Protein AF-A0A821T383-F1 (afdb_monomer)

Foldseek 3Di:
DDPQPPDFWKKKAFPPLDDDPQVQQVVQLCVVPVPFQWDDKDADPDPVRRRIITTDGRDPVNLVLVVDPVSDDCDGVNTGIDIDRDDDDDPPDDDDDPPDDPPDDCVVCVVVCCVVVVPDPDDDDDDDPPDDPPPDDDD

pLDDT: mean 77.71, std 17.03, range [34.53, 95.56]

Mean predicted aligned error: 12.92 Å

Solvent-accessible surface area (backbone atoms only — not comparable to full-atom values): 9132 Å² total; per-residue (Å²): 132,86,83,72,68,90,66,80,48,36,37,37,36,38,57,92,72,49,78,77,56,51,66,56,46,48,52,46,52,35,69,77,36,78,79,50,50,59,88,49,54,46,61,39,88,48,82,94,42,46,60,29,33,36,37,36,52,69,45,70,68,34,47,56,46,68,71,40,77,89,66,54,73,84,51,57,84,87,34,52,67,47,78,47,75,58,90,76,79,66,86,73,89,67,84,84,79,79,89,70,60,85,88,62,52,66,81,74,43,45,61,63,47,34,74,77,37,78,86,58,90,77,84,80,89,81,80,76,98,80,68,85,82,79,76,76,79,89,129

Structure (mmCIF, N/CA/C/O backbone):
data_AF-A0A821T383-F1
#
_entry.id   AF-A0A821T383-F1
#
loop_
_atom_site.group_PDB
_atom_site.id
_atom_site.type_symbol
_atom_site.label_atom_id
_atom_site.label_alt_id
_atom_site.label_comp_id
_atom_site.label_asym_id
_atom_site.label_entity_id
_atom_site.label_seq_id
_atom_site.pdbx_PDB_ins_code
_atom_site.Cartn_x
_atom_site.Cartn_y
_atom_site.Cartn_z
_atom_site.occupancy
_atom_site.B_iso_or_equiv
_atom_site.auth_seq_id
_atom_site.auth_comp_id
_atom_site.auth_asym_id
_atom_site.auth_atom_id
_atom_site.pdbx_PDB_model_num
ATOM 1 N N . ARG A 1 1 ? 21.942 4.041 16.023 1.00 35.72 1 ARG A N 1
ATOM 2 C CA . ARG A 1 1 ? 21.591 4.640 14.710 1.00 35.72 1 ARG A CA 1
ATOM 3 C C . ARG A 1 1 ? 20.507 3.757 14.103 1.00 35.72 1 ARG A C 1
ATOM 5 O O . ARG A 1 1 ? 20.810 2.622 13.777 1.00 35.72 1 ARG A O 1
ATOM 12 N N . ASN A 1 2 ? 19.254 4.218 14.067 1.00 36.50 2 ASN A N 1
ATOM 13 C CA . ASN A 1 2 ? 18.142 3.433 13.524 1.00 36.50 2 ASN A CA 1
ATOM 14 C C . ASN A 1 2 ? 18.294 3.332 12.004 1.00 36.50 2 ASN A C 1
ATOM 16 O O . ASN A 1 2 ? 18.066 4.320 11.308 1.00 36.50 2 ASN A O 1
ATOM 20 N N . ASN A 1 3 ? 18.670 2.152 11.507 1.00 41.50 3 ASN A N 1
ATOM 21 C CA . ASN A 1 3 ? 18.462 1.771 10.112 1.00 41.50 3 ASN A CA 1
ATOM 22 C C . ASN A 1 3 ? 16.950 1.718 9.877 1.00 41.50 3 ASN A C 1
ATOM 24 O O . ASN A 1 3 ? 16.329 0.668 10.006 1.00 41.50 3 ASN A O 1
ATOM 28 N N . ARG A 1 4 ? 16.331 2.867 9.596 1.00 53.72 4 ARG A N 1
ATOM 29 C CA . ARG A 1 4 ? 14.966 2.882 9.077 1.00 53.72 4 ARG A CA 1
ATOM 30 C C . ARG A 1 4 ? 15.043 2.290 7.678 1.00 53.72 4 ARG A C 1
ATOM 32 O O . ARG A 1 4 ? 15.594 2.908 6.773 1.00 53.72 4 ARG A O 1
ATOM 39 N N . LEU A 1 5 ? 14.560 1.061 7.540 1.00 58.91 5 LEU A N 1
ATOM 40 C CA . LEU A 1 5 ? 14.316 0.431 6.253 1.00 58.91 5 LEU A CA 1
ATOM 41 C C . LEU A 1 5 ? 13.499 1.410 5.394 1.00 58.91 5 LEU A C 1
ATOM 43 O O . LEU A 1 5 ? 12.378 1.770 5.744 1.00 58.91 5 LEU A O 1
ATOM 47 N N . HIS A 1 6 ? 14.088 1.890 4.297 1.00 71.00 6 HIS A N 1
ATOM 48 C CA . HIS A 1 6 ? 13.421 2.772 3.336 1.00 71.00 6 HIS A CA 1
ATOM 49 C C . HIS A 1 6 ? 12.532 1.936 2.409 1.00 71.00 6 HIS A C 1
ATOM 51 O O . HIS A 1 6 ? 12.801 1.801 1.217 1.00 71.00 6 HIS A O 1
ATOM 57 N N . LEU A 1 7 ? 11.502 1.320 2.984 1.00 83.12 7 LEU A N 1
ATOM 58 C CA . LEU A 1 7 ? 10.514 0.544 2.245 1.00 83.12 7 LEU A CA 1
ATOM 59 C C . LEU A 1 7 ? 9.441 1.493 1.694 1.00 83.12 7 LEU A C 1
ATOM 61 O O . LEU A 1 7 ? 9.017 2.411 2.405 1.00 83.12 7 LEU A O 1
ATOM 65 N N . PRO A 1 8 ? 9.010 1.327 0.432 1.00 88.00 8 PRO A N 1
ATOM 66 C CA . PRO A 1 8 ? 7.968 2.174 -0.128 1.00 88.00 8 PRO A CA 1
ATOM 67 C C . PRO A 1 8 ? 6.623 1.887 0.563 1.00 88.00 8 PRO A C 1
ATOM 69 O O . PRO A 1 8 ? 6.370 0.747 0.951 1.00 88.00 8 PRO A O 1
ATOM 72 N N . PRO A 1 9 ? 5.746 2.889 0.722 1.00 91.88 9 PRO A N 1
ATOM 73 C CA . PRO A 1 9 ? 4.485 2.702 1.426 1.00 91.88 9 PRO A CA 1
ATOM 74 C C . PRO A 1 9 ? 3.458 1.928 0.600 1.00 91.88 9 PRO A C 1
ATOM 76 O O . PRO A 1 9 ? 3.441 1.995 -0.633 1.00 91.88 9 PRO A O 1
ATOM 79 N N . PHE A 1 10 ? 2.534 1.284 1.306 1.00 93.56 10 PHE A N 1
ATOM 80 C CA . PHE A 1 10 ? 1.263 0.833 0.750 1.00 93.56 10 PHE A CA 1
ATOM 81 C C . PHE A 1 10 ? 0.288 2.005 0.747 1.00 93.56 10 PHE A C 1
ATOM 83 O O . PHE A 1 10 ? 0.249 2.794 1.692 1.00 93.56 10 PHE A O 1
ATOM 90 N N . LYS A 1 11 ? -0.489 2.138 -0.325 1.00 94.69 11 LYS A N 1
ATOM 91 C CA . LYS A 1 11 ? -1.481 3.207 -0.461 1.00 94.69 11 LYS A CA 1
ATOM 92 C C . LYS A 1 11 ? -2.857 2.637 -0.157 1.00 94.69 11 LYS A C 1
ATOM 94 O O . LYS A 1 11 ? -3.244 1.653 -0.779 1.00 94.69 11 LYS A O 1
ATOM 99 N N . ILE A 1 12 ? -3.579 3.255 0.767 1.00 95.12 12 ILE A N 1
ATOM 100 C CA . ILE A 1 12 ? -4.937 2.870 1.147 1.00 95.12 12 ILE A CA 1
ATOM 101 C C . ILE A 1 12 ? -5.873 4.021 0.795 1.00 95.12 12 ILE A C 1
ATOM 103 O O . ILE A 1 12 ? -5.647 5.162 1.195 1.00 95.12 12 ILE A O 1
ATOM 107 N N . GLU A 1 13 ? 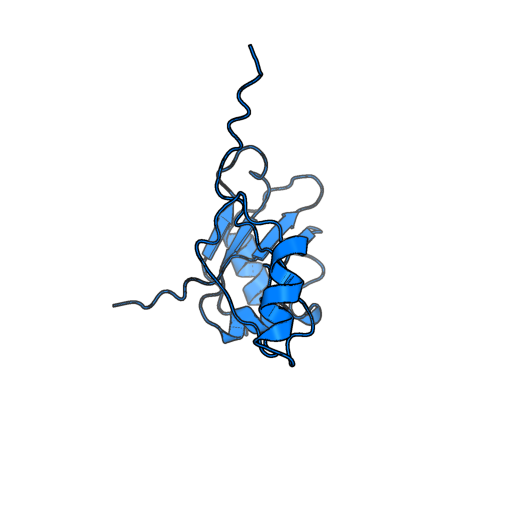-6.921 3.714 0.044 1.00 94.81 13 GLU A N 1
ATOM 108 C CA . GLU A 1 13 ? -7.976 4.648 -0.332 1.00 94.81 13 GLU A CA 1
ATOM 109 C C . GLU A 1 13 ? -9.296 4.144 0.229 1.00 94.81 13 GLU A C 1
ATOM 111 O O . GLU A 1 13 ? -9.766 3.074 -0.151 1.00 94.81 13 GLU A O 1
ATOM 116 N N . PHE A 1 14 ? -9.887 4.906 1.142 1.00 93.69 14 PHE A N 1
ATOM 117 C CA . PHE A 1 14 ? -11.203 4.589 1.682 1.00 93.69 14 PHE A CA 1
ATOM 118 C C . PHE A 1 14 ? -12.291 4.999 0.693 1.00 93.69 14 PHE A C 1
ATOM 120 O O . PHE A 1 14 ? -12.220 6.062 0.062 1.00 93.69 14 PHE A O 1
ATOM 127 N N . GLU A 1 15 ? -13.315 4.160 0.564 1.00 89.00 15 GLU A N 1
ATOM 128 C CA . GLU A 1 15 ? -14.471 4.479 -0.266 1.00 89.00 15 GLU A CA 1
ATOM 129 C C . GLU A 1 15 ? -15.190 5.737 0.248 1.00 89.00 15 GLU A C 1
ATOM 131 O O . GLU A 1 15 ? -15.100 6.115 1.419 1.00 89.00 15 GLU A O 1
ATOM 136 N N . ASN A 1 16 ? -15.899 6.425 -0.651 1.00 84.62 16 ASN A N 1
ATOM 137 C CA . ASN A 1 16 ? -16.626 7.666 -0.352 1.00 84.62 16 ASN A CA 1
ATOM 138 C C . ASN A 1 16 ? -15.753 8.806 0.210 1.00 84.62 16 ASN A C 1
ATOM 140 O O . ASN A 1 16 ? -16.272 9.704 0.869 1.00 84.62 16 ASN A O 1
ATOM 144 N N . GLN A 1 17 ? -14.439 8.786 -0.054 1.00 78.56 17 GLN A N 1
ATOM 145 C CA . GLN A 1 17 ? -13.484 9.823 0.369 1.00 78.56 17 GLN A CA 1
ATOM 146 C C . GLN A 1 17 ? -13.451 10.061 1.888 1.00 78.56 17 GLN A C 1
ATOM 148 O O . GLN A 1 17 ? -13.085 11.143 2.352 1.00 78.56 17 GLN A O 1
ATOM 153 N N . GLN A 1 18 ? -13.825 9.052 2.674 1.00 85.56 18 GLN A N 1
ATOM 154 C CA . GLN A 1 18 ? -13.761 9.143 4.123 1.00 85.56 18 GLN A CA 1
ATOM 155 C C . GLN A 1 18 ? -12.311 9.135 4.614 1.00 85.56 18 GLN A C 1
ATOM 157 O O . GLN A 1 18 ? -11.414 8.577 3.984 1.00 85.56 18 GLN A O 1
ATOM 162 N N . LYS A 1 19 ? -12.081 9.782 5.758 1.00 90.62 19 LYS A N 1
ATOM 163 C CA . LYS A 1 19 ? -10.751 9.956 6.351 1.00 90.62 19 LYS A CA 1
ATOM 164 C C . LYS A 1 19 ? -10.754 9.573 7.823 1.00 90.62 19 LYS A C 1
ATOM 166 O O . LYS A 1 19 ? -10.763 10.461 8.680 1.00 90.62 19 LYS A O 1
ATOM 171 N N . PRO A 1 20 ? -10.776 8.269 8.143 1.00 93.19 20 PRO A N 1
ATOM 172 C CA . PRO A 1 20 ? -10.607 7.841 9.521 1.00 93.19 20 PRO A CA 1
ATOM 173 C C . PRO A 1 20 ? -9.262 8.348 10.077 1.00 93.19 20 PRO A C 1
ATOM 175 O O . PRO A 1 20 ? -8.276 8.427 9.333 1.00 93.19 20 PRO A O 1
ATOM 178 N N . PRO A 1 21 ? -9.187 8.695 11.372 1.00 94.94 21 PRO A N 1
ATOM 179 C CA . PRO A 1 21 ? -7.935 9.080 12.008 1.00 94.94 21 PRO A CA 1
ATOM 180 C C . PRO A 1 21 ? -6.849 8.013 11.825 1.00 94.94 21 PRO A C 1
ATOM 182 O O . PRO A 1 21 ? -7.089 6.828 12.048 1.00 94.94 21 PRO A O 1
ATOM 185 N N . GLU A 1 22 ? -5.633 8.441 11.488 1.00 94.56 22 GLU A N 1
ATOM 186 C CA . GLU A 1 22 ? -4.487 7.564 11.187 1.00 94.56 22 GLU A CA 1
ATOM 187 C C . GLU A 1 22 ? -4.227 6.545 12.308 1.00 94.56 22 GLU A C 1
ATOM 189 O O . GLU A 1 22 ? -3.998 5.363 12.057 1.00 94.56 22 GLU A O 1
ATOM 194 N N . ILE A 1 23 ? -4.348 6.988 13.564 1.00 94.62 23 ILE A N 1
ATOM 195 C CA . ILE A 1 23 ? -4.173 6.134 14.742 1.00 94.62 23 ILE A CA 1
ATOM 196 C C . ILE A 1 23 ? -5.261 5.060 14.872 1.00 94.62 23 ILE A C 1
ATOM 198 O O . ILE A 1 23 ? -4.975 3.953 15.319 1.00 94.62 23 ILE A O 1
ATOM 202 N N . GLN A 1 24 ? -6.501 5.354 14.468 1.00 94.75 24 GLN A N 1
ATOM 203 C CA . GLN A 1 24 ? -7.584 4.367 14.495 1.00 94.75 24 GLN A CA 1
ATOM 204 C C . GLN A 1 24 ? -7.347 3.285 13.444 1.00 94.75 24 GLN A C 1
ATOM 206 O O . GLN A 1 24 ? -7.509 2.108 13.751 1.00 94.75 24 GLN A O 1
ATOM 211 N N . VAL A 1 25 ? -6.887 3.680 12.254 1.00 94.88 25 VAL A N 1
ATOM 212 C CA . VAL A 1 25 ? -6.517 2.750 11.179 1.00 94.88 25 VAL A CA 1
ATOM 213 C C . VAL A 1 25 ? -5.393 1.817 11.629 1.00 94.88 25 VAL A C 1
ATOM 215 O O . VAL A 1 25 ? -5.507 0.603 11.480 1.00 94.88 25 VAL A O 1
ATOM 218 N N . LEU A 1 26 ? -4.330 2.369 12.228 1.00 94.50 26 LEU A N 1
ATOM 219 C CA . LEU A 1 26 ? -3.214 1.579 12.757 1.00 94.50 26 LEU A CA 1
ATOM 220 C C . LEU A 1 26 ? -3.676 0.589 13.831 1.00 94.50 26 LEU A C 1
ATOM 222 O O . LEU A 1 26 ? -3.359 -0.596 13.750 1.00 94.50 26 LEU A O 1
ATOM 226 N N . ASN A 1 27 ? -4.450 1.059 14.812 1.00 93.75 27 ASN A N 1
ATOM 227 C CA . ASN A 1 27 ? -4.945 0.212 15.895 1.00 93.75 27 ASN A CA 1
ATOM 228 C C . ASN A 1 27 ? -5.833 -0.922 15.378 1.00 93.75 27 ASN A C 1
ATOM 230 O O . ASN A 1 27 ? -5.728 -2.046 15.864 1.00 93.75 27 ASN A O 1
ATOM 234 N N . ASP A 1 28 ? -6.698 -0.641 14.405 1.00 94.38 28 ASP A N 1
ATOM 235 C CA . ASP A 1 28 ? -7.594 -1.647 13.845 1.00 94.38 28 ASP A CA 1
ATOM 236 C C . ASP A 1 28 ? -6.828 -2.702 13.033 1.00 94.38 28 ASP A C 1
ATOM 238 O O . ASP A 1 28 ? -7.016 -3.899 13.244 1.00 94.38 28 ASP A O 1
ATOM 242 N N . LEU A 1 29 ? -5.869 -2.287 12.199 1.00 92.31 29 LEU A N 1
ATOM 243 C CA . LEU A 1 29 ? -5.003 -3.214 11.461 1.00 92.31 29 LEU A CA 1
ATOM 244 C C . LEU A 1 29 ? -4.181 -4.119 12.394 1.00 92.31 29 LEU A C 1
ATOM 246 O O . LEU A 1 29 ? -4.133 -5.331 12.187 1.00 92.31 29 LEU A O 1
ATOM 250 N N . VAL A 1 30 ? -3.579 -3.558 13.449 1.00 90.56 30 VAL A N 1
ATOM 251 C CA . VAL A 1 30 ? -2.813 -4.334 14.444 1.00 90.56 30 VAL A CA 1
ATOM 252 C C . VAL A 1 30 ? -3.722 -5.284 15.228 1.00 90.56 30 VAL A C 1
ATOM 254 O O . VAL A 1 30 ? -3.335 -6.415 15.518 1.00 90.56 30 VAL A O 1
ATOM 257 N N . LYS A 1 31 ? -4.951 -4.862 15.550 1.00 90.00 31 LYS A N 1
ATOM 258 C CA . LYS A 1 31 ? -5.935 -5.705 16.243 1.00 90.00 31 LYS A CA 1
ATOM 259 C C . LYS A 1 31 ? -6.354 -6.905 15.394 1.00 90.00 31 LYS A C 1
ATOM 261 O O . LYS A 1 31 ? -6.483 -8.005 15.927 1.00 90.00 31 LYS A O 1
ATOM 266 N N . GLN A 1 32 ? -6.580 -6.700 14.099 1.00 86.06 32 GLN A N 1
ATOM 267 C CA . GLN A 1 32 ? -7.019 -7.757 13.185 1.00 86.06 32 GLN A CA 1
ATOM 268 C C . GLN A 1 32 ? -5.866 -8.689 12.783 1.00 86.06 32 GLN A C 1
ATOM 270 O O . GLN A 1 32 ? -6.070 -9.892 12.625 1.00 86.06 32 GLN A O 1
ATOM 275 N N . HIS A 1 33 ? -4.637 -8.170 12.723 1.00 85.31 33 HIS A N 1
ATOM 276 C CA . HIS A 1 33 ? -3.440 -8.945 12.416 1.00 85.31 33 HIS A CA 1
ATOM 277 C C . HIS A 1 33 ? -2.302 -8.619 13.393 1.00 85.31 33 HIS A C 1
ATOM 279 O O . HIS A 1 33 ? -1.396 -7.844 13.094 1.00 85.31 33 HIS A O 1
ATOM 285 N N . HIS A 1 34 ? -2.293 -9.301 14.542 1.00 80.50 34 HIS A N 1
ATOM 286 C CA . HIS A 1 34 ? -1.313 -9.118 15.629 1.00 80.50 34 HIS A CA 1
ATOM 287 C C . HIS A 1 34 ? 0.165 -9.293 15.228 1.00 80.50 34 HIS A C 1
ATOM 289 O O . HIS A 1 34 ? 1.056 -8.930 15.991 1.00 80.50 34 HIS A O 1
ATOM 295 N N . LYS A 1 35 ? 0.440 -9.878 14.056 1.00 84.12 35 LYS A N 1
ATOM 296 C CA . LYS A 1 35 ? 1.794 -10.061 13.511 1.00 84.12 35 LYS A CA 1
ATOM 297 C C . LYS A 1 35 ? 2.286 -8.866 12.687 1.00 84.12 35 LYS A C 1
ATOM 299 O O . LYS A 1 35 ? 3.470 -8.821 12.373 1.00 84.12 35 LYS A O 1
ATOM 304 N N . LEU A 1 36 ? 1.408 -7.929 12.314 1.00 86.44 36 LEU A N 1
ATOM 305 C CA . LEU A 1 36 ? 1.803 -6.741 11.562 1.00 86.44 36 LEU A CA 1
ATOM 306 C C . LEU A 1 36 ? 2.541 -5.765 12.480 1.00 86.44 36 LEU A C 1
ATOM 308 O O . LEU A 1 36 ? 1.958 -5.200 13.404 1.00 86.44 36 LEU A O 1
ATOM 312 N N . ASN A 1 37 ? 3.814 -5.515 12.186 1.00 89.94 37 ASN A N 1
ATOM 313 C CA . ASN A 1 37 ? 4.583 -4.463 12.833 1.00 89.94 37 ASN A CA 1
ATOM 314 C C . ASN A 1 37 ? 4.491 -3.167 12.013 1.00 89.94 3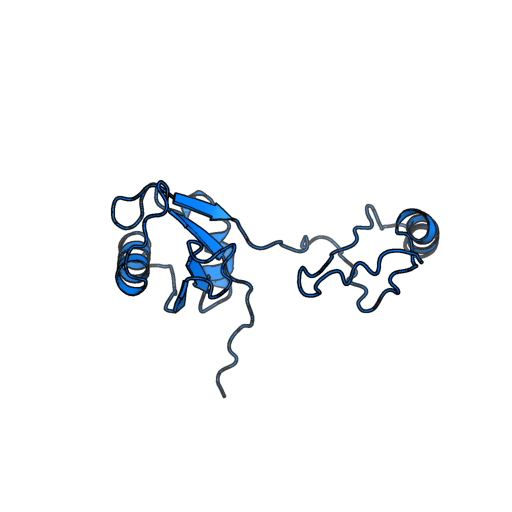7 ASN A C 1
ATOM 316 O O . ASN A 1 37 ? 5.329 -2.868 11.156 1.00 89.94 37 ASN A O 1
ATOM 320 N N . ILE A 1 38 ? 3.433 -2.405 12.271 1.00 88.00 38 ILE A N 1
ATOM 321 C CA . ILE A 1 38 ? 3.152 -1.110 11.647 1.00 88.00 38 ILE A CA 1
ATOM 322 C C . ILE A 1 38 ? 2.968 -0.056 12.740 1.00 88.00 38 ILE A C 1
ATOM 324 O O . ILE A 1 38 ? 2.220 -0.251 13.693 1.00 88.00 38 ILE A O 1
ATOM 328 N N . SER A 1 39 ? 3.649 1.082 12.621 1.00 86.19 39 SER A N 1
ATOM 329 C CA . SER A 1 39 ? 3.484 2.202 13.567 1.00 86.19 39 SER A CA 1
ATOM 330 C C . SER A 1 39 ? 3.450 3.560 12.884 1.00 86.19 39 SER A C 1
ATOM 332 O O . SER A 1 39 ? 3.544 4.599 13.535 1.00 86.19 39 SER A O 1
ATOM 334 N N . THR A 1 40 ? 3.403 3.583 11.556 1.00 89.44 40 THR A N 1
ATOM 335 C CA . THR A 1 40 ? 3.446 4.823 10.791 1.00 89.44 40 THR A CA 1
ATOM 336 C C . THR A 1 40 ? 2.465 4.728 9.640 1.00 89.44 40 THR A C 1
ATOM 338 O O . THR A 1 40 ? 2.643 3.951 8.704 1.00 89.44 40 THR A O 1
ATOM 341 N N . ALA A 1 41 ? 1.429 5.552 9.730 1.00 92.56 41 ALA A N 1
ATOM 342 C CA . ALA A 1 41 ? 0.502 5.831 8.656 1.00 92.56 41 ALA A CA 1
ATOM 343 C C . ALA A 1 41 ? 0.276 7.339 8.622 1.00 92.56 41 ALA A C 1
ATOM 345 O O . ALA A 1 41 ? 0.150 7.944 9.685 1.00 92.56 41 ALA A O 1
ATOM 346 N N . PHE A 1 42 ? 0.245 7.939 7.436 1.00 93.62 42 PHE A N 1
ATOM 347 C CA . PHE A 1 42 ? -0.169 9.331 7.301 1.00 93.62 42 PHE A CA 1
ATOM 348 C C . PHE A 1 42 ? -0.832 9.610 5.963 1.00 93.62 42 PHE A C 1
ATOM 350 O O . PHE A 1 42 ? -0.490 8.997 4.949 1.00 93.62 42 PHE A O 1
ATOM 357 N N . TYR A 1 43 ? -1.778 10.543 5.943 1.00 93.81 43 TYR A N 1
ATOM 358 C CA . TYR A 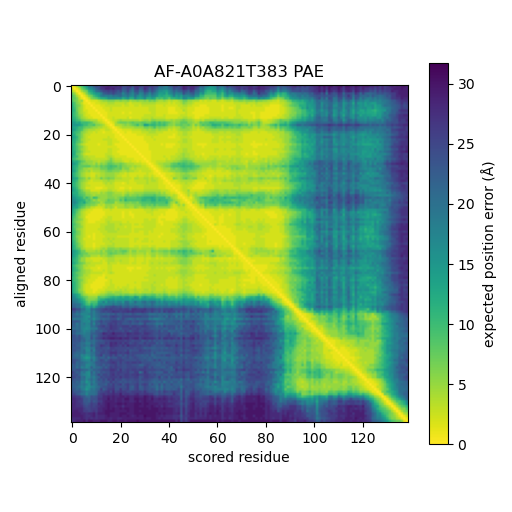1 43 ? -2.389 10.964 4.688 1.00 93.81 43 TYR A CA 1
ATOM 359 C C . TYR A 1 43 ? -1.386 11.720 3.816 1.00 93.81 43 TYR A C 1
ATOM 361 O O . TYR A 1 43 ? -0.585 12.534 4.288 1.00 93.81 43 TYR A O 1
ATOM 369 N N . SER A 1 44 ? -1.435 11.449 2.514 1.00 90.06 44 SER A N 1
ATOM 370 C CA . SER A 1 44 ? -0.641 12.169 1.525 1.00 90.06 44 SER A CA 1
ATOM 371 C C . SER A 1 44 ? -0.888 13.675 1.630 1.00 90.06 44 SER A C 1
ATOM 373 O O . SER A 1 44 ? -2.023 14.142 1.709 1.00 90.06 44 SER A O 1
ATOM 375 N N . LYS A 1 45 ? 0.194 14.453 1.579 1.00 86.38 45 LYS A N 1
ATOM 376 C CA . LYS A 1 45 ? 0.134 15.923 1.580 1.00 86.38 45 LYS A CA 1
ATOM 377 C C . LYS A 1 45 ? -0.170 16.503 0.196 1.00 86.38 45 LYS A C 1
ATOM 379 O O . LYS A 1 45 ? -0.416 17.700 0.076 1.00 86.38 45 LYS A O 1
ATOM 384 N N . TYR A 1 46 ? -0.127 15.683 -0.853 1.00 82.44 46 TYR A N 1
ATOM 385 C CA . TYR A 1 46 ? -0.386 16.132 -2.216 1.00 82.44 46 TYR A CA 1
ATOM 386 C C . TYR A 1 46 ? -1.888 16.300 -2.438 1.00 82.44 46 TYR A C 1
ATOM 388 O O . TYR A 1 46 ? -2.659 15.377 -2.200 1.00 82.44 46 TYR A O 1
ATOM 396 N N . ILE A 1 47 ? -2.298 17.457 -2.963 1.00 72.81 47 ILE A N 1
ATOM 397 C CA . ILE A 1 47 ? -3.712 17.821 -3.169 1.00 72.81 47 ILE A CA 1
ATOM 398 C C . ILE A 1 47 ? -4.468 16.743 -3.964 1.00 72.81 47 ILE A C 1
ATOM 400 O O . ILE A 1 47 ? -5.562 16.333 -3.583 1.00 72.81 47 ILE A O 1
ATOM 404 N N . GLN A 1 48 ? -3.853 16.222 -5.027 1.00 76.00 48 GLN A N 1
ATOM 405 C CA . GLN A 1 48 ? -4.459 15.213 -5.904 1.00 76.00 48 GLN A CA 1
ATOM 406 C C . GLN A 1 48 ? -4.670 13.851 -5.224 1.00 76.00 48 GLN A C 1
ATOM 408 O O . GLN A 1 48 ? -5.492 13.067 -5.678 1.00 76.00 48 GLN A O 1
ATOM 413 N N . SER A 1 49 ? -3.951 13.566 -4.137 1.00 80.56 49 SER A N 1
ATOM 414 C CA . SER A 1 49 ? -4.007 12.288 -3.421 1.00 80.56 49 SER A CA 1
ATOM 415 C C . SER A 1 49 ? -4.258 12.462 -1.929 1.00 80.56 49 SER A C 1
ATOM 417 O O . SER A 1 49 ? -3.987 11.555 -1.157 1.00 80.56 49 SER A O 1
ATOM 419 N N . HIS A 1 50 ? -4.814 13.597 -1.500 1.00 81.69 50 HIS A N 1
ATOM 420 C CA . HIS A 1 50 ? -4.982 13.920 -0.082 1.00 81.69 50 HIS A CA 1
ATOM 421 C C . HIS A 1 50 ? -5.855 12.912 0.688 1.00 81.69 50 HIS A C 1
ATOM 423 O O . HIS A 1 50 ? -5.802 12.893 1.914 1.00 81.69 50 HIS A O 1
ATOM 429 N N . ASN A 1 51 ? -6.660 12.094 -0.003 1.00 86.25 51 ASN A N 1
ATOM 430 C CA . ASN A 1 51 ? -7.471 11.005 0.564 1.00 86.25 51 ASN A CA 1
ATOM 431 C C . ASN A 1 51 ? -6.760 9.645 0.610 1.00 86.25 51 ASN A C 1
ATOM 433 O O . ASN A 1 51 ? -7.313 8.682 1.129 1.00 86.25 51 ASN A O 1
ATOM 437 N N . VAL A 1 52 ? -5.530 9.576 0.106 1.00 93.44 52 VAL A N 1
ATOM 438 C CA . VAL A 1 52 ? -4.695 8.381 0.137 1.00 93.44 52 VAL A CA 1
ATOM 439 C C . VAL A 1 52 ? -3.922 8.359 1.448 1.00 93.44 52 VAL A C 1
ATOM 441 O O . VAL A 1 52 ? -3.108 9.248 1.716 1.00 93.44 52 VAL A O 1
ATOM 444 N N . LEU A 1 53 ? -4.145 7.325 2.250 1.00 95.56 53 LEU A N 1
ATOM 445 C CA . LEU A 1 53 ? -3.331 7.021 3.416 1.00 95.56 53 LEU A CA 1
ATOM 446 C C . LEU A 1 53 ? -2.093 6.230 2.977 1.00 95.56 53 LEU A C 1
ATOM 448 O O . LEU A 1 53 ? -2.196 5.230 2.269 1.00 95.56 53 LEU A O 1
ATOM 452 N N . LEU A 1 54 ? -0.914 6.676 3.399 1.00 94.62 54 LEU A N 1
ATOM 453 C CA . LEU A 1 54 ? 0.356 5.994 3.174 1.00 94.62 54 LEU A CA 1
ATOM 454 C C . LEU A 1 54 ? 0.702 5.176 4.418 1.00 94.62 54 LEU A C 1
ATOM 456 O O . LEU A 1 54 ? 0.965 5.757 5.468 1.00 94.62 54 LEU A O 1
ATOM 460 N N . LEU A 1 55 ? 0.709 3.848 4.300 1.00 94.19 55 LEU A N 1
ATOM 461 C CA . LEU A 1 55 ? 1.047 2.912 5.373 1.00 94.19 55 LEU A CA 1
ATOM 462 C C . LEU A 1 55 ? 2.475 2.383 5.198 1.00 94.19 55 LEU A C 1
ATOM 464 O O . LEU A 1 55 ? 2.828 1.880 4.128 1.00 94.19 55 LEU A O 1
ATOM 468 N N . PHE A 1 56 ? 3.282 2.451 6.257 1.00 91.88 56 PHE A N 1
ATOM 469 C CA . PHE A 1 56 ? 4.671 1.995 6.259 1.00 91.88 56 PHE A CA 1
ATOM 470 C C . PHE A 1 56 ? 4.849 0.782 7.173 1.00 91.88 56 PHE A C 1
ATOM 472 O O . PHE A 1 56 ? 4.462 0.802 8.342 1.00 91.88 56 PHE A O 1
ATOM 479 N N . ALA A 1 57 ? 5.480 -0.260 6.634 1.00 91.12 57 ALA A N 1
ATOM 480 C CA . ALA A 1 57 ? 5.961 -1.390 7.416 1.00 91.12 57 ALA A CA 1
ATOM 481 C C . ALA A 1 57 ? 7.236 -1.005 8.177 1.00 91.12 57 ALA A C 1
ATOM 483 O O . ALA A 1 57 ? 8.115 -0.340 7.624 1.00 91.12 57 ALA A O 1
ATOM 484 N N . ASN A 1 58 ? 7.355 -1.453 9.426 1.00 89.94 58 ASN A N 1
ATOM 485 C CA . ASN A 1 58 ? 8.539 -1.181 10.242 1.00 89.94 58 ASN A CA 1
ATOM 486 C C . ASN A 1 58 ? 9.701 -2.144 9.958 1.00 89.94 58 ASN A C 1
ATOM 488 O O . ASN A 1 58 ? 10.851 -1.831 10.270 1.00 89.94 58 ASN A O 1
ATOM 492 N N . ASP A 1 59 ? 9.413 -3.305 9.370 1.00 88.69 59 ASP A N 1
ATOM 493 C CA . ASP A 1 59 ? 10.392 -4.332 9.032 1.00 88.69 59 ASP A CA 1
ATOM 494 C C . ASP A 1 59 ? 10.042 -5.049 7.722 1.00 88.69 59 ASP A C 1
ATOM 496 O O . ASP A 1 59 ? 8.921 -4.965 7.210 1.00 88.69 59 ASP A O 1
ATOM 500 N N . SER A 1 60 ? 11.029 -5.757 7.168 1.00 87.12 60 SER A N 1
ATOM 501 C CA . SER A 1 60 ? 10.880 -6.479 5.905 1.00 87.12 60 SER A CA 1
ATOM 502 C C . SER A 1 60 ? 9.862 -7.617 5.987 1.00 87.12 60 SER A C 1
ATOM 504 O O . SER A 1 60 ? 9.194 -7.883 5.000 1.00 87.12 60 SER A O 1
ATOM 506 N N . SER A 1 61 ? 9.700 -8.276 7.139 1.00 89.44 61 SER A N 1
ATOM 507 C CA . SER A 1 61 ? 8.744 -9.385 7.274 1.00 89.44 61 SER A CA 1
ATOM 508 C C . SER A 1 61 ? 7.309 -8.886 7.131 1.00 89.44 61 SER A C 1
ATOM 510 O O . SER A 1 61 ? 6.530 -9.429 6.355 1.00 89.44 61 SER A O 1
ATOM 512 N N . THR A 1 62 ? 6.976 -7.809 7.836 1.00 90.88 62 THR A N 1
ATOM 513 C CA . THR A 1 62 ? 5.681 -7.132 7.736 1.00 90.88 62 THR A CA 1
ATOM 514 C C . THR A 1 62 ? 5.465 -6.601 6.326 1.00 90.88 62 THR A C 1
ATOM 516 O O . THR A 1 62 ? 4.376 -6.727 5.775 1.00 90.88 62 THR A O 1
ATOM 519 N N . TYR A 1 63 ? 6.510 -6.038 5.718 1.00 90.50 63 TYR A N 1
ATOM 520 C CA . TYR A 1 63 ? 6.451 -5.575 4.339 1.00 90.50 63 TYR A CA 1
ATOM 521 C C . TYR A 1 63 ? 6.119 -6.699 3.361 1.00 90.50 63 TYR A C 1
ATOM 523 O O . TYR A 1 63 ? 5.273 -6.502 2.499 1.00 90.50 63 TYR A O 1
ATOM 531 N N . GLU A 1 64 ? 6.733 -7.875 3.508 1.00 88.81 64 GLU A N 1
ATOM 532 C CA . GLU A 1 64 ? 6.416 -9.043 2.686 1.00 88.81 64 GLU A CA 1
ATOM 533 C C . GLU A 1 64 ? 4.980 -9.528 2.908 1.00 88.81 64 GLU A C 1
ATOM 535 O O . GLU A 1 64 ? 4.246 -9.709 1.939 1.00 88.81 64 GLU A O 1
ATOM 540 N N . MET A 1 65 ? 4.543 -9.628 4.166 1.00 89.88 65 MET A N 1
ATOM 541 C CA . MET A 1 65 ? 3.183 -10.052 4.507 1.00 89.88 65 MET A CA 1
ATOM 542 C C . MET A 1 65 ? 2.110 -9.153 3.885 1.00 89.88 65 MET A C 1
ATOM 544 O O . MET A 1 65 ? 1.102 -9.652 3.393 1.00 89.88 65 MET A O 1
ATOM 548 N N . LEU A 1 66 ? 2.320 -7.834 3.861 1.00 91.06 66 LEU A N 1
ATOM 549 C CA . LEU A 1 66 ? 1.352 -6.866 3.326 1.00 91.06 66 LEU A CA 1
ATOM 550 C C . LEU A 1 66 ? 1.136 -6.973 1.802 1.00 91.06 66 LEU A C 1
ATOM 552 O O . LEU A 1 66 ? 0.236 -6.325 1.270 1.00 91.06 66 LEU A O 1
ATOM 556 N N . PHE A 1 67 ? 1.919 -7.777 1.077 1.00 89.62 67 PHE A N 1
ATOM 557 C CA . PHE A 1 67 ? 1.630 -8.094 -0.328 1.00 89.62 67 PHE A CA 1
ATOM 558 C C . PHE A 1 67 ? 0.669 -9.268 -0.511 1.00 89.62 67 PHE A C 1
ATOM 560 O O . PHE A 1 67 ? 0.149 -9.455 -1.610 1.00 89.62 67 PHE A O 1
ATOM 567 N N . GLU A 1 68 ? 0.423 -10.055 0.531 1.00 87.38 68 GLU A N 1
ATOM 568 C CA . GLU A 1 68 ? -0.515 -11.167 0.471 1.00 87.38 68 GLU A CA 1
ATOM 569 C C . GLU A 1 68 ? -1.943 -10.650 0.681 1.00 87.38 68 GLU A C 1
ATOM 571 O O . GLU A 1 68 ? -2.228 -9.977 1.671 1.00 87.38 68 GLU A O 1
ATOM 576 N N . ASN A 1 69 ? -2.870 -10.986 -0.224 1.00 76.62 69 ASN A N 1
ATOM 577 C CA . ASN A 1 69 ? -4.273 -10.552 -0.116 1.00 76.62 69 ASN A CA 1
ATOM 578 C C . ASN A 1 69 ? -4.923 -10.977 1.214 1.00 76.62 69 ASN A C 1
ATOM 580 O O . ASN A 1 69 ? -5.760 -10.256 1.742 1.00 76.62 69 ASN A O 1
ATOM 584 N N . SER A 1 70 ? -4.514 -12.117 1.775 1.00 83.50 70 SER A N 1
ATOM 585 C CA . SER A 1 70 ? -4.977 -12.629 3.073 1.00 83.50 70 SER A CA 1
ATOM 586 C C . SER A 1 70 ? -4.539 -11.794 4.279 1.00 83.50 70 SER A C 1
ATOM 588 O O . SER A 1 70 ? -5.069 -11.985 5.371 1.00 83.50 70 SER A O 1
ATOM 590 N N . SER A 1 71 ? 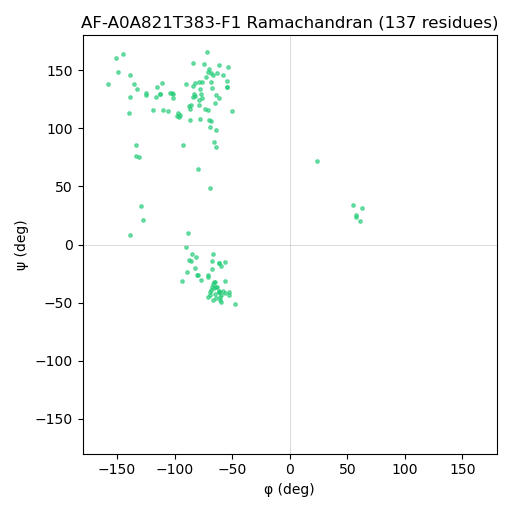-3.571 -10.894 4.106 1.00 84.31 71 SER A N 1
ATOM 591 C CA . SER A 1 71 ? -3.086 -10.001 5.164 1.00 84.31 71 SER A CA 1
ATOM 592 C C . SER A 1 71 ? -3.917 -8.729 5.307 1.00 84.31 71 SER A C 1
ATOM 594 O O . SER A 1 71 ? -3.691 -7.964 6.244 1.00 84.31 71 SER A O 1
ATOM 596 N N . TRP A 1 72 ? -4.847 -8.486 4.381 1.00 90.44 72 TRP A N 1
ATOM 597 C CA . TRP A 1 72 ? -5.729 -7.331 4.416 1.00 90.44 72 TRP A CA 1
ATOM 598 C C . TRP A 1 72 ? -7.121 -7.743 4.879 1.00 90.44 72 TRP A C 1
ATOM 600 O O . TRP A 1 72 ? -7.695 -8.692 4.339 1.00 90.44 72 TRP A O 1
ATOM 610 N N . PRO A 1 73 ? -7.696 -7.027 5.852 1.00 91.75 73 PRO A N 1
ATOM 611 C CA . PRO A 1 73 ? -9.068 -7.275 6.243 1.00 91.75 73 PRO A CA 1
ATOM 612 C C . PRO A 1 73 ? -10.043 -6.787 5.171 1.00 91.75 73 PRO A C 1
ATOM 614 O O . PRO A 1 73 ? -9.696 -5.990 4.307 1.00 91.75 73 PRO A O 1
ATOM 617 N N . ASN A 1 74 ? -11.301 -7.212 5.252 1.00 91.38 74 ASN A N 1
ATOM 618 C CA . ASN A 1 74 ? -12.332 -6.715 4.333 1.00 91.38 74 ASN A CA 1
ATOM 619 C C . ASN A 1 74 ? -12.716 -5.254 4.618 1.00 91.38 74 ASN A C 1
ATOM 621 O O . ASN A 1 74 ? -13.162 -4.547 3.720 1.00 91.38 74 ASN A O 1
ATOM 625 N N . LEU A 1 75 ? -12.568 -4.814 5.872 1.00 93.69 75 LEU A N 1
ATOM 626 C CA . LEU A 1 75 ? -12.903 -3.471 6.336 1.00 93.69 75 LEU A CA 1
ATOM 627 C C . LEU A 1 75 ? -11.829 -2.970 7.301 1.00 93.69 75 LEU A C 1
ATOM 629 O O . LEU A 1 75 ? -11.313 -3.741 8.111 1.00 93.69 75 LEU A O 1
ATOM 633 N N . ILE A 1 76 ? -11.557 -1.667 7.266 1.00 93.62 76 ILE A N 1
ATOM 634 C CA . ILE A 1 76 ? -10.746 -0.984 8.279 1.00 93.62 76 ILE A CA 1
ATOM 635 C C . ILE A 1 76 ? -11.558 0.182 8.833 1.00 93.62 76 ILE A C 1
ATOM 637 O O . ILE A 1 76 ? -12.109 0.976 8.076 1.00 93.62 76 ILE A O 1
ATOM 641 N N . CYS A 1 77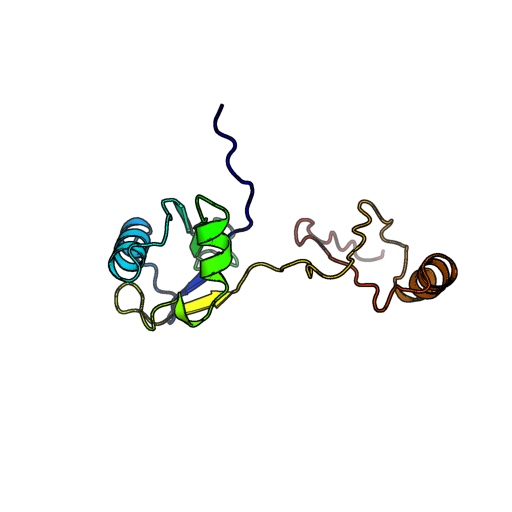 ? -11.673 0.272 10.155 1.00 92.88 77 CYS A N 1
ATOM 642 C CA . CYS A 1 77 ? -12.557 1.204 10.854 1.00 92.88 77 CYS A CA 1
ATOM 643 C C . CYS A 1 77 ? -14.026 1.088 10.395 1.00 92.88 77 CYS A C 1
ATOM 645 O O . CYS A 1 77 ? -14.741 2.085 10.355 1.00 92.88 77 CYS A O 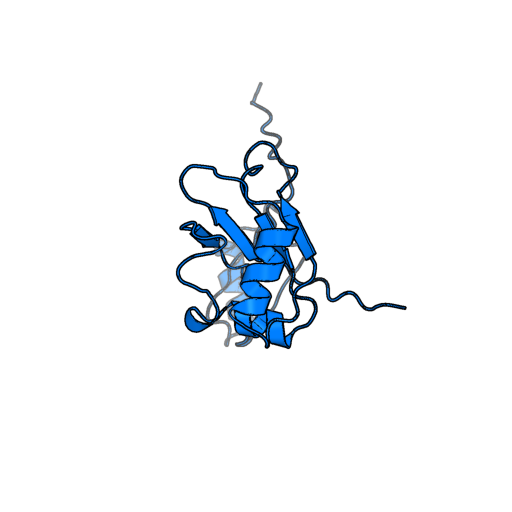1
ATOM 647 N N . ASN A 1 78 ? -14.474 -0.129 10.052 1.00 92.19 78 ASN A N 1
ATOM 648 C CA . ASN A 1 78 ? -15.774 -0.427 9.424 1.00 92.19 78 ASN A CA 1
ATOM 649 C C . ASN A 1 78 ? -15.987 0.220 8.043 1.00 92.19 78 ASN A C 1
ATOM 651 O O . ASN A 1 78 ? -17.126 0.351 7.599 1.00 92.19 78 ASN A O 1
ATOM 655 N N . LEU A 1 79 ? -14.910 0.617 7.362 1.00 93.50 79 LEU A N 1
ATOM 656 C CA . LEU A 1 79 ? -14.956 1.233 6.042 1.00 93.50 79 LEU A CA 1
ATOM 657 C C . LEU A 1 79 ? -14.372 0.303 4.988 1.00 93.50 79 LEU A C 1
ATOM 659 O O . LEU A 1 79 ? -13.327 -0.319 5.203 1.00 93.50 79 LEU A O 1
ATOM 663 N N . SER A 1 80 ? -15.033 0.257 3.836 1.00 94.62 80 SER A N 1
ATOM 664 C CA . SER A 1 80 ? -14.488 -0.343 2.623 1.00 94.62 80 SER A CA 1
ATOM 665 C C . SER A 1 80 ? -13.302 0.473 2.124 1.00 94.62 80 SER A C 1
ATOM 667 O O . SER A 1 80 ? -13.268 1.705 2.243 1.00 94.62 80 SER A O 1
ATOM 669 N N . PHE A 1 81 ? -12.320 -0.212 1.551 1.00 94.56 81 PHE A N 1
ATOM 670 C CA . PHE A 1 81 ? -11.096 0.414 1.086 1.00 94.56 81 PHE A CA 1
ATOM 671 C C . PHE A 1 81 ? -10.493 -0.343 -0.091 1.00 94.56 81 PHE A C 1
ATOM 673 O O . PHE A 1 81 ? -10.748 -1.526 -0.311 1.00 94.56 81 PHE A O 1
ATOM 680 N N . LYS A 1 82 ? -9.631 0.354 -0.824 1.00 94.31 82 LYS A N 1
ATOM 681 C CA . LYS A 1 82 ? -8.768 -0.208 -1.851 1.00 94.31 82 LYS A CA 1
ATOM 682 C C . LYS A 1 82 ? -7.317 -0.050 -1.430 1.00 94.31 82 LYS A C 1
ATOM 684 O O . LYS A 1 82 ? -6.896 1.030 -1.017 1.00 94.31 82 LYS A O 1
ATOM 689 N N . VAL A 1 83 ? -6.540 -1.114 -1.600 1.00 93.62 83 VAL A N 1
ATOM 690 C CA . VAL A 1 83 ? -5.087 -1.077 -1.428 1.00 93.62 83 VAL A CA 1
ATOM 691 C C . VAL A 1 83 ? -4.420 -1.027 -2.791 1.00 93.62 83 VAL A C 1
ATOM 693 O O . VAL A 1 83 ? -4.701 -1.845 -3.664 1.00 93.62 83 VAL A O 1
ATOM 696 N N . THR A 1 84 ? -3.499 -0.087 -2.963 1.00 92.75 84 THR A N 1
ATOM 697 C CA . THR A 1 84 ? -2.543 -0.098 -4.068 1.00 92.75 84 THR A CA 1
ATOM 698 C C . THR A 1 84 ? -1.179 -0.505 -3.524 1.00 92.75 84 THR A C 1
ATOM 700 O O . THR A 1 84 ? -0.576 0.200 -2.707 1.00 92.75 84 THR A O 1
ATOM 703 N N . LEU A 1 85 ? -0.707 -1.665 -3.979 1.00 90.88 85 LEU A N 1
ATOM 704 C CA . LEU A 1 85 ? 0.575 -2.234 -3.577 1.00 90.88 85 LEU A CA 1
ATOM 705 C C . LEU A 1 85 ? 1.737 -1.447 -4.215 1.00 90.88 85 LEU A C 1
ATOM 707 O O . LEU A 1 85 ? 1.624 -1.000 -5.362 1.00 90.88 85 LEU A O 1
ATOM 711 N N . PRO A 1 86 ? 2.866 -1.271 -3.509 1.00 87.50 86 PRO A N 1
ATOM 712 C CA . PRO A 1 86 ? 4.059 -0.695 -4.107 1.00 87.50 86 PRO A CA 1
ATOM 713 C C . PRO A 1 86 ? 4.597 -1.594 -5.228 1.00 87.50 86 PRO A C 1
ATOM 715 O O . PRO A 1 86 ? 4.498 -2.819 -5.171 1.00 87.50 86 PRO A O 1
ATOM 718 N N . HIS A 1 87 ? 5.201 -0.989 -6.252 1.00 78.75 87 HIS A N 1
ATOM 719 C CA . HIS A 1 87 ? 5.808 -1.745 -7.347 1.00 78.75 87 HIS A CA 1
ATOM 720 C C . HIS A 1 87 ? 6.986 -2.573 -6.821 1.00 78.75 87 HIS A C 1
ATOM 722 O O . HIS A 1 87 ? 7.945 -2.018 -6.282 1.00 78.75 87 HIS A O 1
ATOM 728 N N . ARG A 1 88 ? 6.929 -3.896 -7.008 1.00 69.88 88 ARG A N 1
ATOM 729 C CA . ARG A 1 88 ? 8.065 -4.789 -6.762 1.00 69.88 88 ARG A CA 1
ATOM 730 C C . ARG A 1 88 ? 8.896 -4.941 -8.021 1.00 69.88 88 ARG A C 1
ATOM 732 O O . ARG A 1 88 ? 8.361 -5.131 -9.111 1.00 69.88 88 ARG A O 1
ATOM 739 N N . ILE A 1 89 ? 10.210 -4.914 -7.843 1.00 63.12 89 ILE A N 1
ATOM 740 C CA . ILE A 1 89 ? 11.131 -5.432 -8.850 1.00 63.12 89 ILE A CA 1
ATOM 741 C C . ILE A 1 89 ? 11.108 -6.958 -8.691 1.00 63.12 89 ILE A C 1
ATOM 743 O O . ILE A 1 89 ? 11.307 -7.431 -7.570 1.00 63.12 89 ILE A O 1
ATOM 747 N N . PRO A 1 90 ? 10.806 -7.731 -9.747 1.00 57.06 90 PRO A N 1
ATOM 748 C CA . PRO A 1 90 ? 10.796 -9.186 -9.668 1.00 57.06 90 PRO A CA 1
ATOM 749 C C . PRO A 1 90 ? 12.131 -9.733 -9.148 1.00 57.06 90 PRO A C 1
ATOM 751 O O . PRO A 1 90 ? 13.198 -9.239 -9.507 1.00 57.06 90 PRO A O 1
ATOM 754 N N . VAL A 1 91 ? 12.069 -10.764 -8.302 1.00 52.19 91 VAL A N 1
ATOM 755 C CA . VAL A 1 91 ? 13.255 -11.373 -7.666 1.00 52.19 91 VAL A CA 1
ATOM 756 C C . VAL A 1 91 ? 14.105 -12.153 -8.677 1.00 52.19 91 VAL A C 1
ATOM 758 O O . VAL A 1 91 ? 15.315 -12.287 -8.508 1.00 52.19 91 VAL A O 1
ATOM 761 N N . SER A 1 92 ? 13.502 -12.646 -9.760 1.00 52.59 92 SER A N 1
ATOM 762 C CA . SER A 1 92 ? 14.227 -13.333 -10.826 1.00 52.59 92 SER A CA 1
ATOM 763 C C . SER A 1 92 ? 15.081 -12.341 -11.622 1.00 52.59 92 SER A C 1
ATOM 765 O O . SER A 1 92 ? 14.542 -11.427 -12.248 1.00 52.59 92 SER A O 1
ATOM 767 N N . TYR A 1 93 ? 16.405 -12.533 -11.549 1.00 55.75 93 TYR A N 1
ATOM 768 C CA . TYR A 1 93 ? 17.470 -11.936 -12.370 1.00 55.75 93 TYR A CA 1
ATOM 769 C C . TYR A 1 93 ? 17.108 -10.601 -13.034 1.00 55.75 93 TYR A C 1
ATOM 771 O O . TYR A 1 93 ? 16.919 -10.509 -14.242 1.00 55.75 93 TYR A O 1
ATOM 779 N N . SER A 1 94 ? 17.025 -9.548 -12.221 1.00 58.09 94 SER A N 1
ATOM 780 C CA . SER A 1 94 ? 16.748 -8.190 -12.691 1.00 58.09 94 SER A CA 1
ATOM 781 C C . SER A 1 94 ? 17.996 -7.317 -12.553 1.00 58.09 94 SER A C 1
ATOM 783 O O . SER A 1 94 ? 18.456 -7.046 -11.445 1.00 58.09 94 SER A O 1
ATOM 785 N N . VAL A 1 95 ? 18.548 -6.849 -13.677 1.00 61.81 95 VAL A N 1
ATOM 786 C CA . VAL A 1 95 ? 19.596 -5.817 -13.685 1.00 61.81 95 VAL A CA 1
ATOM 787 C C . VAL A 1 95 ? 18.924 -4.446 -13.673 1.00 61.81 95 VAL A C 1
ATOM 789 O O . VAL A 1 95 ? 18.219 -4.080 -14.611 1.00 61.81 95 VAL A O 1
ATOM 792 N N . ILE A 1 96 ? 19.147 -3.669 -12.612 1.00 63.31 96 ILE A N 1
ATOM 793 C CA . ILE A 1 96 ? 18.635 -2.298 -12.502 1.00 63.31 96 ILE A CA 1
ATOM 794 C C . ILE A 1 96 ? 19.730 -1.335 -12.947 1.00 63.31 96 ILE A C 1
ATOM 796 O O . ILE A 1 96 ? 20.716 -1.125 -12.239 1.00 63.31 96 ILE A O 1
ATOM 800 N N . VAL A 1 97 ? 19.536 -0.704 -14.102 1.00 64.06 97 VAL A N 1
ATOM 801 C CA . VAL A 1 97 ? 20.429 0.349 -14.590 1.00 64.06 97 VAL A CA 1
ATOM 802 C C . VAL A 1 97 ? 19.825 1.709 -14.248 1.00 64.06 97 VAL A C 1
ATOM 804 O O . VAL A 1 97 ? 18.803 2.119 -14.796 1.00 64.06 97 VAL A O 1
ATOM 807 N N . ASN A 1 98 ? 20.457 2.419 -13.316 1.00 59.22 98 ASN A N 1
ATOM 808 C CA . ASN A 1 98 ? 20.072 3.782 -12.956 1.00 59.22 98 ASN A CA 1
ATOM 809 C C . ASN A 1 98 ? 20.703 4.800 -13.919 1.00 59.22 98 ASN A C 1
ATOM 811 O O . ASN A 1 98 ? 21.766 4.551 -14.478 1.00 59.22 98 ASN A O 1
ATOM 815 N N . ARG A 1 99 ? 20.088 5.987 -14.040 1.00 65.25 99 ARG A N 1
ATOM 816 C CA . ARG A 1 99 ? 20.598 7.126 -14.837 1.00 65.25 99 ARG A CA 1
ATOM 817 C C . ARG A 1 99 ? 20.707 6.861 -16.346 1.00 65.25 99 ARG A C 1
ATOM 819 O O . ARG A 1 99 ? 21.558 7.446 -17.006 1.00 65.25 99 ARG A O 1
ATOM 826 N N . ILE A 1 100 ? 19.823 6.028 -16.899 1.00 67.00 100 ILE A N 1
ATOM 827 C CA . ILE A 1 100 ? 19.669 5.938 -18.355 1.00 67.00 100 ILE A CA 1
ATOM 828 C C . ILE A 1 100 ? 19.163 7.294 -18.882 1.00 67.00 100 ILE A C 1
ATOM 830 O O . ILE A 1 100 ? 18.157 7.790 -18.353 1.00 67.00 100 ILE A O 1
ATOM 834 N N . PRO A 1 101 ? 19.817 7.885 -19.901 1.00 72.62 101 PRO A N 1
ATOM 835 C CA . PRO A 1 101 ? 19.369 9.134 -20.508 1.00 72.62 101 PRO A CA 1
ATOM 836 C C . PRO A 1 101 ? 17.897 9.079 -20.965 1.00 72.62 101 PRO A C 1
ATOM 838 O O . PRO A 1 101 ? 17.336 8.011 -21.223 1.00 72.62 101 PRO A O 1
ATOM 841 N N . ARG A 1 102 ? 17.189 10.212 -21.015 1.00 67.31 102 ARG A N 1
ATOM 842 C CA . ARG A 1 102 ? 15.748 10.206 -21.359 1.00 67.31 102 ARG A CA 1
ATOM 843 C C . ARG A 1 102 ? 15.511 9.818 -22.812 1.00 67.31 102 ARG A C 1
ATOM 845 O O . ARG A 1 102 ? 14.609 9.033 -23.089 1.00 67.31 102 ARG A O 1
ATOM 852 N N . GLU A 1 103 ? 16.387 10.307 -23.669 1.00 73.88 103 GLU A N 1
ATOM 853 C CA . GLU A 1 103 ? 16.497 10.092 -25.107 1.00 73.88 103 GLU A CA 1
ATOM 854 C C . GLU A 1 103 ? 16.742 8.631 -25.513 1.00 73.88 103 GLU A C 1
ATOM 856 O O . GLU A 1 103 ? 16.550 8.261 -26.666 1.00 73.88 103 GLU A O 1
ATOM 861 N N . TRP A 1 104 ? 17.142 7.784 -24.566 1.00 72.25 104 TRP A N 1
ATOM 862 C CA . TRP A 1 104 ? 17.369 6.363 -24.786 1.00 72.25 104 TRP A CA 1
ATOM 863 C C . TRP A 1 104 ? 16.030 5.611 -24.835 1.00 72.25 104 TRP A C 1
ATOM 865 O O . TRP A 1 104 ? 15.348 5.458 -23.817 1.00 72.25 104 TRP A O 1
ATOM 875 N N . ASN A 1 105 ? 15.643 5.162 -26.034 1.00 73.25 105 ASN A N 1
ATOM 876 C CA . ASN A 1 105 ? 14.449 4.348 -26.252 1.00 73.25 105 ASN A CA 1
ATOM 877 C C . ASN A 1 105 ? 14.724 2.887 -25.846 1.00 73.25 105 ASN A C 1
ATOM 879 O O . ASN A 1 105 ? 15.746 2.305 -26.207 1.00 73.25 105 ASN A O 1
ATOM 883 N N . VAL A 1 106 ? 13.798 2.287 -25.094 1.00 71.38 106 VAL A N 1
ATOM 884 C CA . VAL A 1 106 ? 13.867 0.875 -24.696 1.00 71.38 106 VAL A CA 1
ATOM 885 C C . VAL A 1 106 ? 13.981 -0.030 -25.918 1.00 71.38 106 VAL A C 1
ATOM 887 O O . VAL A 1 106 ? 14.813 -0.930 -25.909 1.00 71.38 106 VAL A O 1
ATOM 890 N N . ASP A 1 107 ? 13.233 0.252 -26.985 1.00 75.50 107 ASP A N 1
ATOM 891 C CA . ASP A 1 107 ? 13.196 -0.593 -28.183 1.00 75.50 107 ASP A CA 1
ATOM 892 C C . ASP A 1 107 ? 14.542 -0.624 -28.915 1.00 75.50 107 ASP A C 1
ATOM 894 O O . ASP A 1 107 ? 14.927 -1.647 -29.475 1.00 75.50 107 ASP A O 1
ATOM 898 N N . THR A 1 108 ? 15.302 0.474 -28.867 1.00 76.06 108 THR A N 1
ATOM 899 C CA . THR A 1 108 ? 16.628 0.552 -29.500 1.00 76.06 108 THR A CA 1
ATOM 900 C C . THR A 1 108 ? 17.720 -0.085 -28.646 1.00 76.06 108 THR A C 1
ATOM 902 O O . THR A 1 108 ? 18.738 -0.525 -29.167 1.00 76.06 108 THR A O 1
ATOM 905 N N . ILE A 1 109 ? 17.528 -0.135 -27.327 1.00 76.56 109 ILE A N 1
ATOM 906 C CA . ILE A 1 109 ? 18.528 -0.639 -26.375 1.00 76.56 109 ILE A CA 1
ATOM 907 C C . ILE A 1 109 ? 18.329 -2.116 -26.069 1.00 76.56 109 ILE A C 1
ATOM 909 O O . ILE A 1 109 ? 19.301 -2.825 -25.823 1.00 76.56 109 ILE A O 1
ATOM 913 N N . HIS A 1 110 ? 17.086 -2.588 -26.100 1.00 76.00 110 HIS A N 1
ATOM 914 C CA . HIS A 1 110 ? 16.735 -3.981 -25.880 1.00 76.00 110 HIS A CA 1
ATOM 915 C C . HIS A 1 110 ? 17.605 -4.963 -26.685 1.00 76.00 110 HIS A C 1
ATOM 917 O O . HIS A 1 110 ? 18.198 -5.835 -26.050 1.00 76.00 110 HIS A O 1
ATOM 923 N N . PRO A 1 111 ? 17.783 -4.816 -28.016 1.00 78.00 111 PRO A N 1
ATOM 924 C CA . PRO A 1 111 ? 18.641 -5.723 -28.778 1.00 78.00 111 PRO A CA 1
ATOM 925 C C . PRO A 1 111 ? 20.116 -5.660 -28.352 1.00 78.00 111 PRO A C 1
ATOM 927 O O . PRO A 1 111 ? 20.760 -6.700 -28.279 1.00 78.00 111 PRO A O 1
ATOM 930 N N . LEU A 1 112 ? 20.639 -4.480 -27.992 1.00 79.75 112 LEU A N 1
ATOM 931 C CA . LEU A 1 112 ? 22.027 -4.314 -27.527 1.00 79.75 112 LEU A CA 1
ATOM 932 C C . LEU A 1 112 ? 22.268 -4.992 -26.169 1.00 79.75 112 LEU A C 1
ATOM 934 O O . LEU A 1 112 ? 23.338 -5.544 -25.911 1.00 79.75 112 LEU A O 1
ATOM 938 N N . ILE A 1 113 ? 21.270 -4.948 -25.282 1.00 75.94 113 ILE A N 1
ATOM 939 C CA . ILE A 1 113 ? 21.309 -5.657 -23.999 1.00 75.94 113 ILE A CA 1
ATOM 940 C C . ILE A 1 113 ? 21.183 -7.163 -24.236 1.00 75.94 113 ILE A C 1
ATOM 942 O O . ILE A 1 113 ? 21.962 -7.918 -23.664 1.00 75.94 113 ILE A O 1
ATOM 946 N N . ALA A 1 114 ? 20.256 -7.598 -25.091 1.00 76.25 114 ALA A N 1
ATOM 947 C CA . ALA A 1 114 ? 20.035 -9.010 -25.393 1.00 76.25 114 ALA A CA 1
ATOM 948 C C . ALA A 1 114 ? 21.257 -9.674 -26.053 1.00 76.25 114 ALA A C 1
ATOM 950 O O . ALA A 1 114 ? 21.580 -10.813 -25.724 1.00 76.25 114 ALA A O 1
ATOM 951 N N . GLU A 1 115 ? 21.980 -8.957 -26.921 1.00 79.69 115 GLU A N 1
ATOM 952 C CA . GLU A 1 115 ? 23.224 -9.438 -27.540 1.00 79.69 115 GLU A CA 1
ATOM 953 C C . GLU A 1 115 ? 24.307 -9.737 -26.492 1.00 79.69 115 GLU A C 1
ATOM 955 O O . GLU A 1 115 ? 25.019 -10.736 -26.580 1.00 79.69 115 GLU A O 1
ATOM 960 N N . ARG A 1 116 ? 24.418 -8.885 -25.468 1.00 76.12 116 ARG A N 1
ATOM 961 C CA . ARG A 1 116 ? 25.455 -8.997 -24.433 1.00 76.12 116 ARG A CA 1
ATOM 962 C C . ARG A 1 116 ? 25.040 -9.862 -23.243 1.00 76.12 116 ARG A C 1
ATOM 964 O O . ARG A 1 116 ? 25.901 -10.396 -22.545 1.00 76.12 116 ARG A O 1
ATOM 971 N N . TYR A 1 117 ? 23.738 -9.994 -23.014 1.00 71.38 117 TYR A N 1
ATOM 972 C CA . TYR A 1 117 ? 23.130 -10.712 -21.901 1.00 71.38 117 TYR A CA 1
ATOM 973 C C . TYR A 1 117 ? 22.002 -11.600 -22.432 1.00 71.38 117 TYR A C 1
ATOM 975 O O . TYR A 1 117 ? 20.819 -11.295 -22.273 1.00 71.38 117 TYR A O 1
ATOM 983 N N . THR A 1 118 ? 22.384 -12.717 -23.049 1.00 69.94 118 THR A N 1
ATOM 984 C CA . THR A 1 118 ? 21.489 -13.645 -23.765 1.00 69.94 118 THR A CA 1
ATOM 985 C C . THR A 1 118 ? 20.412 -14.296 -22.894 1.00 69.94 118 THR A C 1
ATOM 987 O O . THR A 1 118 ? 19.438 -14.817 -23.422 1.00 69.94 118 THR A O 1
ATOM 990 N N . SER A 1 119 ? 20.554 -14.247 -21.566 1.00 70.88 119 SER A N 1
ATOM 991 C CA . SER 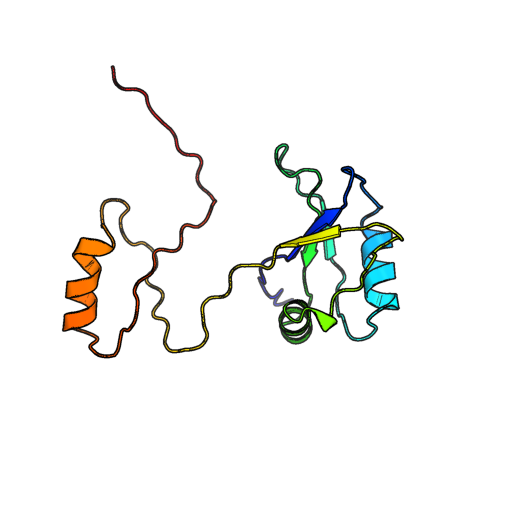A 1 119 ? 19.558 -14.712 -20.593 1.00 70.88 119 SER A CA 1
ATOM 992 C C . SER A 1 119 ? 18.530 -13.641 -20.197 1.00 70.88 119 SER A C 1
ATOM 994 O O . SER A 1 119 ? 17.836 -13.803 -19.196 1.00 70.88 119 SER A O 1
ATOM 996 N N . THR A 1 120 ? 18.495 -12.497 -20.885 1.00 67.44 120 THR A N 1
ATOM 997 C CA . THR A 1 120 ? 17.563 -11.405 -20.576 1.00 67.44 120 THR A CA 1
ATOM 998 C C . THR A 1 120 ? 16.242 -11.636 -21.297 1.00 67.44 120 THR A C 1
ATOM 1000 O O . THR A 1 120 ? 16.150 -11.417 -22.500 1.00 67.44 120 THR A O 1
ATOM 1003 N N . ASP A 1 121 ? 15.204 -12.009 -20.552 1.00 67.62 121 ASP A N 1
ATOM 1004 C CA . ASP A 1 121 ? 13.875 -12.271 -21.125 1.00 67.62 121 ASP A CA 1
ATOM 1005 C C . ASP A 1 121 ? 13.072 -10.990 -21.397 1.00 67.62 121 ASP A C 1
ATOM 1007 O O . ASP A 1 121 ? 12.159 -10.970 -22.225 1.00 67.62 121 ASP A O 1
ATOM 1011 N N . ARG A 1 122 ? 13.360 -9.910 -20.658 1.00 67.81 122 ARG A N 1
ATOM 1012 C CA . ARG A 1 122 ? 12.591 -8.664 -20.730 1.00 67.81 122 ARG A CA 1
ATOM 1013 C C . ARG A 1 122 ? 13.391 -7.463 -20.240 1.00 67.81 122 ARG A C 1
ATOM 1015 O O . ARG A 1 122 ? 13.996 -7.503 -19.173 1.00 67.81 122 ARG A O 1
ATOM 1022 N N . VAL A 1 123 ? 13.278 -6.342 -20.951 1.00 70.44 123 VAL A N 1
ATOM 1023 C CA . VAL A 1 123 ? 13.742 -5.023 -20.490 1.00 70.44 123 VAL A CA 1
ATOM 1024 C C . VAL A 1 123 ? 12.531 -4.123 -20.259 1.00 70.44 123 VAL A C 1
ATOM 1026 O O . VAL A 1 123 ? 11.641 -4.029 -21.096 1.00 70.44 123 VAL A O 1
ATOM 1029 N N . THR A 1 124 ? 12.456 -3.481 -19.092 1.00 69.75 124 THR A N 1
ATOM 1030 C CA . THR A 1 124 ? 11.359 -2.566 -18.736 1.00 69.75 124 THR A CA 1
ATOM 1031 C C . THR A 1 124 ? 11.930 -1.276 -18.165 1.00 69.75 124 THR A C 1
ATOM 1033 O O . THR A 1 124 ? 12.800 -1.308 -17.296 1.00 69.75 124 THR A O 1
ATOM 1036 N N . ARG A 1 125 ? 11.428 -0.126 -18.629 1.00 69.25 125 ARG A N 1
ATOM 1037 C CA . ARG A 1 125 ? 11.794 1.179 -18.073 1.00 69.25 125 ARG A CA 1
ATOM 1038 C C . ARG A 1 125 ? 10.909 1.498 -16.876 1.00 69.25 125 ARG A C 1
ATOM 1040 O O . ARG A 1 125 ? 9.695 1.599 -17.012 1.00 69.25 125 ARG A O 1
ATOM 1047 N N . ILE A 1 126 ? 11.533 1.680 -15.717 1.00 68.81 126 ILE A N 1
ATOM 1048 C CA . ILE A 1 126 ? 10.848 2.114 -14.499 1.00 68.81 126 ILE A CA 1
ATOM 1049 C C . ILE A 1 126 ? 10.997 3.630 -14.400 1.00 68.81 126 ILE A C 1
ATOM 1051 O O . ILE A 1 126 ? 12.099 4.144 -14.193 1.00 68.81 126 ILE A O 1
ATOM 1055 N N . PHE A 1 127 ? 9.894 4.353 -14.563 1.00 66.25 127 PHE A N 1
ATOM 1056 C CA . PHE A 1 127 ? 9.851 5.779 -14.270 1.00 66.25 127 PHE A CA 1
ATOM 1057 C C . PHE A 1 127 ? 9.586 5.950 -12.774 1.00 66.25 127 PHE A C 1
ATOM 1059 O O . PHE A 1 127 ? 8.654 5.365 -12.230 1.00 66.25 127 PHE A O 1
ATOM 1066 N N . ARG A 1 128 ? 10.429 6.725 -12.087 1.00 57.34 128 ARG A N 1
ATOM 1067 C CA . ARG A 1 128 ? 10.058 7.253 -10.772 1.00 57.34 128 ARG A CA 1
ATOM 1068 C C . ARG A 1 128 ? 9.147 8.445 -11.036 1.00 57.34 128 ARG A C 1
ATOM 1070 O O . ARG A 1 128 ? 9.595 9.382 -11.698 1.00 57.34 128 ARG A O 1
ATOM 1077 N N . ASP A 1 129 ? 7.913 8.400 -10.545 1.00 49.47 129 ASP A N 1
ATOM 1078 C CA . ASP A 1 129 ? 6.910 9.473 -10.655 1.00 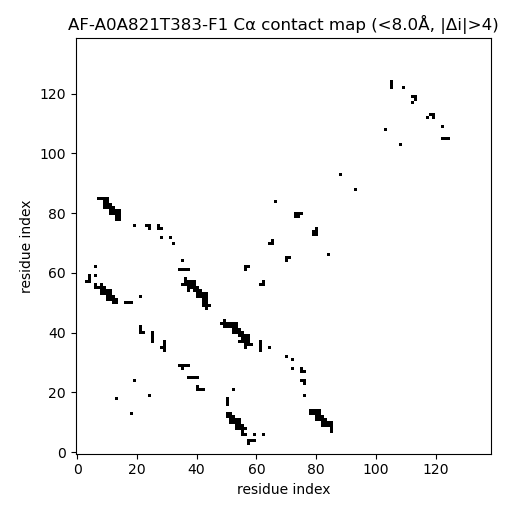49.47 129 ASP A CA 1
ATOM 1079 C C . ASP A 1 129 ? 7.272 10.717 -9.814 1.00 49.47 129 ASP A C 1
ATOM 1081 O O . ASP A 1 129 ? 6.456 11.235 -9.064 1.00 49.47 129 ASP A O 1
ATOM 1085 N N . ASP A 1 130 ? 8.508 11.207 -9.926 1.00 47.19 130 ASP A N 1
ATOM 1086 C CA . ASP A 1 130 ? 9.041 12.315 -9.128 1.00 47.19 130 ASP A CA 1
ATOM 1087 C C . ASP A 1 130 ? 9.683 13.409 -9.990 1.00 47.19 130 ASP A C 1
ATOM 1089 O O . ASP A 1 130 ? 10.630 14.066 -9.560 1.00 47.19 130 ASP A O 1
ATOM 1093 N N . GLN A 1 131 ? 9.177 13.663 -11.203 1.00 37.25 131 GLN A N 1
ATOM 1094 C CA . GLN A 1 131 ? 9.436 14.953 -11.851 1.00 37.25 131 GLN A CA 1
ATOM 1095 C C . GLN A 1 131 ? 8.202 15.513 -12.566 1.00 37.25 131 GLN A C 1
ATOM 1097 O O . GLN A 1 131 ? 7.639 14.830 -13.424 1.00 37.25 131 GLN A O 1
ATOM 1102 N N . PRO A 1 132 ? 7.799 16.766 -12.270 1.00 36.31 132 PRO A N 1
ATOM 1103 C CA . PRO A 1 132 ? 6.778 17.445 -13.047 1.00 36.31 132 PRO A CA 1
ATOM 1104 C C . PRO A 1 132 ? 7.278 17.575 -14.485 1.00 36.31 132 PRO A C 1
ATOM 1106 O O . PRO A 1 132 ? 8.373 18.079 -14.738 1.00 36.31 132 PRO A O 1
ATOM 1109 N N . THR A 1 133 ? 6.479 17.113 -15.441 1.00 39.34 133 THR A N 1
ATOM 1110 C CA . THR A 1 133 ? 6.702 17.417 -16.851 1.00 39.34 133 THR A CA 1
ATOM 1111 C C . THR A 1 133 ? 6.538 18.923 -17.032 1.00 39.34 133 THR A C 1
ATOM 1113 O O . THR A 1 133 ? 5.413 19.413 -17.143 1.00 39.34 133 THR A O 1
ATOM 1116 N N . THR A 1 134 ? 7.636 19.675 -17.066 1.00 39.62 134 THR A N 1
ATOM 1117 C CA . THR A 1 134 ? 7.648 20.999 -17.687 1.00 39.62 134 THR A CA 1
ATOM 1118 C C . THR A 1 134 ? 7.416 20.796 -19.179 1.00 39.62 134 THR A C 1
ATOM 1120 O O . THR A 1 134 ? 8.335 20.609 -19.971 1.00 39.62 134 THR A O 1
ATOM 1123 N N . LYS A 1 135 ? 6.140 20.766 -19.567 1.00 37.50 135 LYS A N 1
ATOM 1124 C CA . LYS A 1 135 ? 5.738 20.975 -20.953 1.00 37.50 135 LYS A CA 1
ATOM 1125 C C . LYS A 1 135 ? 6.006 22.448 -21.258 1.00 37.50 135 LYS A C 1
ATOM 1127 O O . LYS A 1 135 ? 5.225 23.300 -20.849 1.00 37.50 135 LYS A O 1
ATOM 1132 N N . HIS A 1 136 ? 7.107 22.754 -21.936 1.00 39.59 136 HIS A N 1
ATOM 1133 C CA . HIS A 1 136 ? 7.183 24.009 -22.677 1.00 39.59 136 HIS A CA 1
ATOM 1134 C C . HIS A 1 136 ? 6.353 23.841 -23.958 1.00 39.59 136 HIS A C 1
ATOM 1136 O O . HIS A 1 136 ? 6.571 22.862 -24.676 1.00 39.59 136 HIS A O 1
ATOM 1142 N N . PRO A 1 137 ? 5.381 24.724 -24.241 1.00 34.53 137 PRO A N 1
ATOM 1143 C CA . PRO A 1 137 ? 4.760 24.766 -25.554 1.00 34.53 137 PRO A CA 1
ATOM 1144 C C . PRO A 1 137 ? 5.764 25.334 -26.574 1.00 34.53 137 PRO A C 1
ATOM 1146 O O . PRO A 1 137 ? 6.601 26.160 -26.199 1.00 34.53 137 PRO A O 1
ATOM 1149 N N . PRO A 1 138 ? 5.704 24.897 -27.842 1.00 43.25 138 PRO A N 1
ATOM 1150 C CA . PRO A 1 138 ? 6.517 25.486 -28.895 1.00 43.25 138 PRO A CA 1
ATOM 1151 C C . PRO A 1 138 ? 6.058 26.928 -29.157 1.00 43.25 138 PRO A C 1
ATOM 1153 O O . PRO A 1 138 ? 4.855 27.188 -29.236 1.00 43.25 138 PRO A O 1
ATOM 1156 N N . MET A 1 139 ? 7.024 27.840 -29.278 1.00 40.97 139 MET A N 1
ATOM 1157 C CA . MET A 1 139 ? 6.874 29.086 -30.036 1.00 40.97 139 MET A CA 1
ATOM 1158 C C . MET A 1 139 ? 7.449 28.877 -31.430 1.00 40.97 139 MET A C 1
ATOM 1160 O O . MET A 1 139 ? 8.475 28.164 -31.521 1.00 40.97 139 MET A O 1
#

Sequence (139 aa):
RNNRLHLPPFKIEFENQQKPPEIQVLNDLVKQHHKLNISTAFYSKYIQSHNVLLLFANDSSTYEMLFENSSWPNLICNLSFKVTLPHRIPVSYSVIVNRIPREWNVDTIHPLIAERYTSTDRVTRIFRDDQPTTKHPPM

Radius of gyration: 19.44 Å; Cα 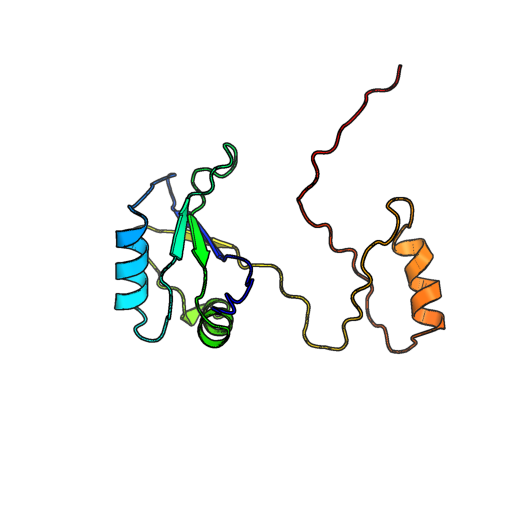contacts (8 Å, |Δi|>4): 144; chains: 1; bounding box: 42×44×46 Å

Nearest PDB structures (foldseek):
  6sqv-assembly4_DDD  TM=5.961E-01  e=9.160E-03  Homo sapiens
  3mxh-assembly1_P  TM=5.554E-01  e=1.266E-02  Homo sapiens
  3irw-assembly1_P  TM=6.208E-01  e=5.599E-02  Homo sapiens
  2gqq-assembly1_A-2  TM=2.989E-01  e=9.160E-03  Escherichia coli
  2dgx-assembly1_A  TM=5.635E-01  e=4.728E-01  Homo sapiens

Secondary structure (DSSP, 8-state):
------PPPEEEEEGGG----HHHHHHHHHHH-TT--EEEEEE--SGGGTTEEEEEESSHHHHHHTTSGGGS-S-BTTB-EEEEPPPPPPSSS--------TT--HHHHHHHHHHH-TT---------S-S----PPP-